Protein AF-A0A8E2KWC2-F1 (afdb_monomer_lite)

Radius of gyration: 23.65 Å; chains: 1; bounding box: 40×64×62 Å

Structure (mmCIF, N/CA/C/O backbone):
data_AF-A0A8E2KWC2-F1
#
_entry.id   AF-A0A8E2KWC2-F1
#
loop_
_atom_site.group_PDB
_atom_site.id
_atom_site.type_symbol
_atom_site.label_atom_id
_atom_site.label_alt_id
_atom_site.label_comp_id
_atom_site.label_asym_id
_atom_site.label_entity_id
_atom_site.label_seq_id
_atom_site.pdbx_PDB_ins_code
_atom_site.Cartn_x
_atom_site.Cartn_y
_atom_site.Cartn_z
_atom_site.occupancy
_atom_site.B_iso_or_equiv
_atom_site.auth_seq_id
_atom_site.auth_comp_id
_atom_site.auth_asym_id
_atom_site.auth_atom_id
_atom_site.pdbx_PDB_model_num
ATOM 1 N N . MET A 1 1 ? 21.855 -8.051 -16.265 1.00 38.56 1 MET A N 1
ATOM 2 C CA . MET A 1 1 ? 20.415 -7.770 -16.079 1.00 38.56 1 MET A CA 1
ATOM 3 C C . MET A 1 1 ? 19.601 -8.682 -16.989 1.00 38.56 1 MET A C 1
ATOM 5 O O . MET A 1 1 ? 19.709 -8.571 -18.204 1.00 38.56 1 MET A O 1
ATOM 9 N N . ARG A 1 2 ? 18.859 -9.649 -16.431 1.00 35.06 2 ARG A N 1
ATOM 10 C CA . ARG A 1 2 ? 17.922 -10.479 -17.209 1.00 35.06 2 ARG A CA 1
ATOM 11 C C . ARG A 1 2 ? 16.660 -9.650 -17.441 1.00 35.06 2 ARG A C 1
ATOM 13 O O . ARG A 1 2 ? 15.820 -9.571 -16.555 1.00 35.06 2 ARG A O 1
ATOM 20 N N . PHE A 1 3 ? 16.538 -9.033 -18.612 1.00 44.75 3 PHE A N 1
ATOM 21 C CA . PHE A 1 3 ? 15.252 -8.518 -19.075 1.00 44.75 3 PHE A CA 1
ATOM 22 C C . PHE A 1 3 ? 14.287 -9.703 -19.138 1.00 44.75 3 PHE A C 1
ATOM 24 O O . PHE A 1 3 ? 14.524 -10.645 -19.902 1.00 44.75 3 PHE A O 1
ATOM 31 N N . LEU A 1 4 ? 13.234 -9.707 -18.315 1.00 54.06 4 LEU A N 1
ATOM 32 C CA . LEU A 1 4 ? 12.139 -10.647 -18.512 1.00 54.06 4 LEU A CA 1
ATOM 33 C C . LEU A 1 4 ? 11.609 -10.399 -19.928 1.00 54.06 4 LEU A C 1
ATOM 35 O O . LEU A 1 4 ? 11.031 -9.353 -20.206 1.00 54.06 4 LEU A O 1
ATOM 39 N N . ARG A 1 5 ? 11.843 -11.343 -20.847 1.00 56.81 5 ARG A N 1
ATOM 40 C CA . ARG A 1 5 ? 11.280 -11.342 -22.207 1.00 56.81 5 ARG A CA 1
ATOM 41 C C . ARG A 1 5 ? 9.787 -11.671 -22.152 1.00 56.81 5 ARG A C 1
ATOM 43 O O . ARG A 1 5 ? 9.321 -12.625 -22.768 1.00 56.81 5 ARG A O 1
ATOM 50 N N . TRP A 1 6 ? 9.039 -10.934 -21.349 1.00 67.00 6 TRP A N 1
ATOM 51 C CA . TRP A 1 6 ? 7.596 -11.048 -21.294 1.00 67.00 6 TRP A CA 1
ATOM 52 C C . TRP A 1 6 ? 7.021 -10.122 -22.353 1.00 67.00 6 TRP A C 1
ATOM 54 O O . TRP A 1 6 ? 7.353 -8.940 -22.417 1.00 67.00 6 TRP A O 1
ATOM 64 N N . SER A 1 7 ? 6.180 -10.673 -23.225 1.00 77.38 7 SER A N 1
ATOM 65 C CA . SER A 1 7 ? 5.387 -9.836 -24.116 1.00 77.38 7 SER A CA 1
ATOM 66 C C . SER A 1 7 ? 4.414 -9.000 -23.278 1.00 77.38 7 SER A C 1
ATOM 68 O O . SER A 1 7 ? 4.008 -9.412 -22.189 1.00 77.38 7 SER A O 1
ATOM 70 N N . GLN A 1 8 ? 3.993 -7.841 -23.789 1.00 77.25 8 GLN A N 1
ATOM 71 C CA . GLN A 1 8 ? 2.999 -7.000 -23.106 1.00 77.25 8 GLN A CA 1
ATOM 72 C C . GLN A 1 8 ? 1.709 -7.775 -22.774 1.00 77.25 8 GLN A C 1
ATOM 74 O O . GLN A 1 8 ? 1.074 -7.502 -21.761 1.00 77.25 8 GLN A O 1
ATOM 79 N N . ALA A 1 9 ? 1.352 -8.775 -23.589 1.00 76.81 9 ALA A N 1
ATOM 80 C CA . ALA A 1 9 ? 0.218 -9.667 -23.353 1.00 76.81 9 ALA A CA 1
ATOM 81 C C . ALA A 1 9 ? 0.424 -10.596 -22.147 1.00 76.81 9 ALA A C 1
ATOM 83 O O . ALA A 1 9 ? -0.482 -10.736 -21.329 1.00 76.81 9 ALA A O 1
ATOM 84 N N . VAL A 1 10 ? 1.615 -11.186 -22.005 1.00 78.19 10 VAL A N 1
ATOM 85 C CA . VAL A 1 10 ? 1.968 -12.007 -20.834 1.00 78.19 10 VAL A CA 1
ATOM 86 C C . VAL A 1 10 ? 1.987 -11.145 -19.576 1.00 78.19 10 VAL A C 1
ATOM 88 O O . VAL A 1 10 ? 1.418 -11.525 -18.560 1.00 78.19 10 VAL A O 1
ATOM 91 N N . LEU A 1 11 ? 2.553 -9.940 -19.666 1.00 74.56 11 LEU A N 1
ATOM 92 C CA . LEU A 1 11 ? 2.583 -8.999 -18.551 1.00 74.56 11 LEU A CA 1
ATOM 93 C C . LEU A 1 11 ? 1.171 -8.568 -18.121 1.00 74.56 11 LEU A C 1
ATOM 95 O O . LEU A 1 11 ? 0.879 -8.521 -16.930 1.00 74.56 11 LEU A O 1
ATOM 99 N N . ALA A 1 12 ? 0.284 -8.296 -19.080 1.00 79.06 12 ALA A N 1
ATOM 100 C CA . ALA A 1 12 ? -1.113 -7.950 -18.822 1.00 79.06 12 ALA A CA 1
ATOM 101 C C . ALA A 1 12 ? -1.874 -9.096 -18.139 1.00 79.06 12 ALA A C 1
ATOM 103 O O . ALA A 1 12 ? -2.626 -8.865 -17.191 1.00 79.06 12 ALA A O 1
ATOM 104 N N . TYR A 1 13 ? -1.643 -10.328 -18.600 1.00 79.50 13 TYR A N 1
ATOM 105 C CA . TYR A 1 13 ? -2.229 -11.532 -18.024 1.00 79.50 13 TYR A CA 1
ATOM 106 C C . TYR A 1 13 ? -1.774 -11.752 -16.574 1.00 79.50 13 TYR A C 1
ATOM 108 O O . TYR A 1 13 ? -2.616 -11.877 -15.684 1.00 79.50 13 TYR A O 1
ATOM 116 N N . GLU A 1 14 ? -0.465 -11.705 -16.316 1.00 73.56 14 GLU A N 1
ATOM 117 C CA . GLU A 1 14 ? 0.114 -11.893 -14.978 1.00 73.56 14 GLU A CA 1
ATOM 118 C C . GLU A 1 14 ? -0.305 -10.784 -14.000 1.00 73.56 14 GLU A C 1
ATOM 120 O O . GLU A 1 14 ? -0.733 -11.052 -12.876 1.00 73.56 14 GLU A O 1
ATOM 125 N N . ALA A 1 15 ? -0.285 -9.522 -14.439 1.00 71.19 15 ALA A N 1
ATOM 126 C CA . ALA A 1 15 ? -0.727 -8.392 -13.622 1.00 71.19 15 ALA A CA 1
ATOM 127 C C . ALA A 1 15 ? -2.260 -8.296 -13.477 1.00 71.19 15 ALA A C 1
ATOM 129 O O . ALA A 1 15 ? -2.750 -7.474 -12.697 1.00 71.19 15 ALA A O 1
ATOM 130 N N . ARG A 1 16 ? -3.028 -9.127 -14.199 1.00 77.19 16 ARG A N 1
ATOM 131 C CA . ARG A 1 16 ? -4.499 -9.076 -14.287 1.00 77.19 16 ARG A CA 1
ATOM 132 C C . ARG A 1 16 ? -5.025 -7.681 -14.635 1.00 77.19 16 ARG A C 1
ATOM 134 O O . ARG A 1 16 ? -6.012 -7.220 -14.063 1.00 77.19 16 ARG A O 1
ATOM 141 N N . VAL A 1 17 ? -4.362 -7.007 -15.570 1.00 76.19 17 VAL A N 1
ATOM 142 C CA . VAL A 1 17 ? -4.767 -5.688 -16.069 1.00 76.19 17 VAL A CA 1
ATOM 143 C C . VAL A 1 17 ? -5.041 -5.745 -17.570 1.00 76.19 17 VAL A C 1
ATOM 145 O O . VAL A 1 17 ? -4.448 -6.556 -18.278 1.00 76.19 17 VAL A O 1
ATOM 148 N N . PRO A 1 18 ? -5.926 -4.886 -18.102 1.00 82.56 18 PRO A N 1
ATOM 149 C CA . PRO A 1 18 ? -6.161 -4.823 -19.540 1.00 82.56 18 PRO A CA 1
ATOM 150 C C . PRO A 1 18 ? -4.872 -4.527 -20.321 1.00 82.56 18 PRO A C 1
ATOM 152 O O . PRO A 1 18 ? -4.111 -3.647 -19.932 1.00 82.56 18 PRO A O 1
ATOM 155 N N . LEU A 1 19 ? -4.664 -5.161 -21.480 1.00 82.62 19 LEU A N 1
ATOM 156 C CA . LEU A 1 19 ? -3.482 -4.925 -22.329 1.00 82.62 19 LEU A CA 1
ATOM 157 C C . LEU A 1 19 ? -3.256 -3.435 -22.645 1.00 82.62 19 LEU A C 1
ATOM 159 O O . LEU A 1 19 ? -2.126 -2.962 -22.605 1.00 82.62 19 LEU A O 1
ATOM 163 N N . ARG A 1 20 ? -4.338 -2.667 -22.850 1.00 82.75 20 ARG A N 1
ATOM 164 C CA . ARG A 1 20 ? -4.279 -1.208 -23.063 1.00 82.75 20 ARG A CA 1
ATOM 165 C C . ARG A 1 20 ? -3.559 -0.453 -21.940 1.00 82.75 20 ARG A C 1
ATOM 167 O O . ARG A 1 20 ? -2.957 0.582 -22.199 1.00 82.75 20 ARG A O 1
ATOM 174 N N . VAL A 1 21 ? -3.638 -0.952 -20.705 1.00 75.44 21 VAL A N 1
ATOM 175 C CA . VAL A 1 21 ? -2.968 -0.371 -19.536 1.00 75.44 21 VAL A CA 1
ATOM 176 C C . VAL A 1 21 ? -1.468 -0.591 -19.652 1.00 75.44 21 VAL A C 1
ATOM 178 O O . VAL A 1 21 ? -0.710 0.364 -19.541 1.00 75.44 21 VAL A O 1
ATOM 181 N N . VAL A 1 22 ? -1.048 -1.821 -19.952 1.00 78.25 22 VAL A N 1
ATOM 182 C CA . VAL A 1 22 ? 0.366 -2.161 -20.158 1.00 78.25 22 VAL A CA 1
ATOM 183 C C . VAL A 1 22 ? 0.958 -1.382 -21.329 1.00 78.25 22 VAL A C 1
ATOM 185 O O . VAL A 1 22 ? 2.045 -0.827 -21.212 1.00 78.25 22 VAL A O 1
ATOM 188 N N . SER A 1 23 ? 0.231 -1.279 -22.443 1.00 79.94 23 SER A N 1
ATOM 189 C CA . SER A 1 23 ? 0.672 -0.491 -23.596 1.00 79.94 23 SER A CA 1
ATOM 190 C C . SER A 1 23 ? 0.745 1.009 -23.285 1.00 79.94 23 SER A C 1
ATOM 192 O O . SER A 1 23 ? 1.627 1.688 -23.801 1.00 79.94 23 SER A O 1
ATOM 194 N N . SER A 1 24 ? -0.137 1.526 -22.421 1.00 77.44 24 SER A N 1
ATOM 195 C CA . SER A 1 24 ? -0.083 2.923 -21.967 1.00 77.44 24 SER A CA 1
ATOM 196 C C . SER A 1 24 ? 1.124 3.168 -21.060 1.00 77.44 24 SER A C 1
ATOM 198 O O . SER A 1 24 ? 1.855 4.126 -21.296 1.00 77.44 24 SER A O 1
ATOM 200 N N . LEU A 1 25 ? 1.394 2.265 -20.109 1.00 75.69 25 LEU A N 1
ATOM 201 C CA . LEU A 1 25 ? 2.585 2.310 -19.251 1.00 75.69 25 LEU A CA 1
ATOM 202 C C . LEU A 1 25 ? 3.877 2.268 -20.078 1.00 75.69 25 LEU A C 1
ATOM 204 O O . LEU A 1 25 ? 4.758 3.096 -19.879 1.00 75.69 25 LEU A O 1
ATOM 208 N N . ALA A 1 26 ? 3.959 1.377 -21.070 1.00 75.50 26 ALA A N 1
ATOM 209 C CA . ALA A 1 26 ? 5.101 1.300 -21.984 1.00 75.50 26 ALA A CA 1
ATOM 210 C C . ALA A 1 26 ? 5.291 2.578 -22.825 1.00 75.50 26 ALA A C 1
ATOM 212 O O . ALA A 1 26 ? 6.402 2.877 -23.251 1.00 75.50 26 ALA A O 1
ATOM 213 N N . ALA A 1 27 ? 4.215 3.332 -23.057 1.00 77.19 27 ALA A N 1
ATOM 214 C CA . ALA A 1 27 ? 4.241 4.626 -23.731 1.00 77.19 27 ALA A CA 1
ATOM 215 C C . ALA A 1 27 ? 4.465 5.812 -22.767 1.00 77.19 27 ALA A C 1
ATOM 217 O O . ALA A 1 27 ? 4.314 6.960 -23.186 1.00 77.19 27 ALA A O 1
ATOM 218 N N . GLY A 1 28 ? 4.761 5.558 -21.485 1.00 68.81 28 GLY A N 1
ATOM 219 C CA . GLY A 1 28 ? 4.940 6.588 -20.455 1.00 68.81 28 GLY A CA 1
ATOM 220 C C . GLY A 1 28 ? 3.645 7.301 -20.050 1.00 68.81 28 GLY A C 1
ATOM 221 O O . GLY A 1 28 ? 3.685 8.378 -19.460 1.00 68.81 28 GLY A O 1
ATOM 222 N N . LYS A 1 29 ? 2.479 6.738 -20.388 1.00 72.75 29 LYS A N 1
ATOM 223 C CA . LYS A 1 29 ? 1.164 7.309 -20.084 1.00 72.75 29 LYS A CA 1
ATOM 224 C C . LYS A 1 29 ? 0.529 6.577 -18.915 1.00 72.75 29 LYS A C 1
ATOM 226 O O . LYS A 1 29 ? 0.243 5.382 -18.987 1.00 72.75 29 LYS A O 1
ATOM 231 N N . LEU A 1 30 ? 0.245 7.334 -17.865 1.00 67.31 30 LEU A N 1
ATOM 232 C CA . LEU A 1 30 ? -0.380 6.849 -16.647 1.00 67.31 30 LEU A CA 1
ATOM 233 C C . LEU A 1 30 ? -1.867 7.204 -16.635 1.00 67.31 30 LEU A C 1
ATOM 235 O O . LEU A 1 30 ? -2.210 8.384 -16.561 1.00 67.31 30 LEU A O 1
ATOM 239 N N . PRO A 1 31 ? -2.774 6.216 -16.746 1.00 66.75 31 PRO A N 1
ATOM 240 C CA . PRO A 1 31 ? -4.192 6.482 -16.587 1.00 66.75 31 PRO A CA 1
ATOM 241 C C . PRO A 1 31 ? -4.458 6.984 -15.158 1.00 66.75 31 PRO A C 1
ATOM 243 O O . PRO A 1 31 ? -3.956 6.380 -14.211 1.00 66.75 31 PRO A O 1
ATOM 246 N N . PRO A 1 32 ? -5.289 8.021 -14.969 1.00 63.41 32 PRO A N 1
ATOM 247 C CA . PRO A 1 32 ? -5.547 8.606 -13.648 1.00 63.41 32 PRO A CA 1
ATOM 248 C C . PRO A 1 32 ? -6.268 7.654 -12.678 1.00 63.41 32 PRO A C 1
ATOM 250 O O . PRO A 1 32 ? -6.286 7.885 -11.478 1.00 63.41 32 PRO A O 1
ATOM 253 N N . PHE A 1 33 ? -6.864 6.577 -13.193 1.00 62.25 33 PHE A N 1
ATOM 254 C CA . PHE A 1 33 ? -7.560 5.545 -12.420 1.00 62.25 33 PHE A CA 1
ATOM 255 C C . PHE A 1 33 ? -6.690 4.311 -12.133 1.00 62.25 33 PHE A C 1
ATOM 257 O O . PHE A 1 33 ? -7.205 3.303 -11.649 1.00 62.25 33 PHE A O 1
ATOM 264 N N . LEU A 1 34 ? -5.405 4.333 -12.502 1.00 66.62 34 LEU A N 1
ATOM 265 C CA . LEU A 1 34 ? -4.533 3.176 -12.371 1.00 66.62 34 LEU A CA 1
ATOM 266 C C . LEU A 1 34 ? -3.738 3.219 -11.068 1.00 66.62 34 LEU A C 1
ATOM 268 O O . LEU A 1 34 ? -2.836 4.038 -10.911 1.00 66.62 34 LEU A O 1
ATOM 272 N N . ASP A 1 35 ? -4.029 2.280 -10.171 1.00 73.69 35 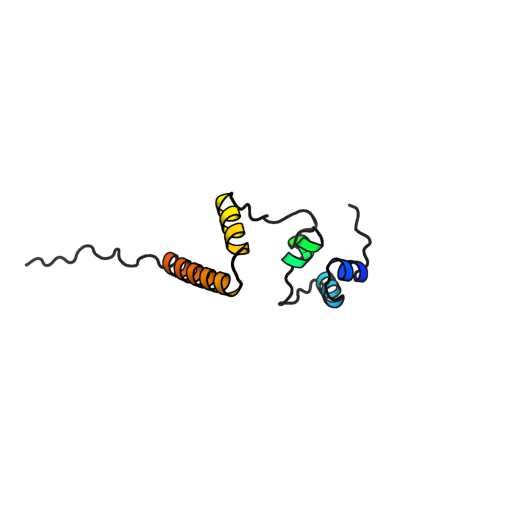ASP A N 1
ATOM 273 C CA . ASP A 1 35 ? -3.213 2.054 -8.982 1.00 73.69 35 ASP A CA 1
ATOM 274 C C . ASP A 1 35 ? -1.915 1.318 -9.367 1.00 73.69 35 ASP A C 1
ATOM 276 O O . ASP A 1 35 ? -1.833 0.086 -9.413 1.00 73.69 35 ASP A O 1
ATOM 280 N N . LEU A 1 36 ? -0.884 2.105 -9.685 1.00 72.50 36 LEU A N 1
ATOM 281 C CA . LEU A 1 36 ? 0.484 1.636 -9.928 1.00 72.50 36 LEU A CA 1
ATOM 282 C C . LEU A 1 36 ? 1.020 0.763 -8.796 1.00 72.50 36 LEU A C 1
ATOM 284 O O . LEU A 1 36 ? 1.824 -0.132 -9.051 1.00 72.50 36 LEU A O 1
ATOM 288 N N . TYR A 1 37 ? 0.597 1.029 -7.562 1.00 73.75 37 TYR A N 1
ATOM 289 C CA . TYR A 1 37 ? 1.077 0.340 -6.377 1.00 73.75 37 TYR A CA 1
ATOM 290 C C . TYR A 1 37 ? 0.569 -1.105 -6.345 1.00 73.75 37 TYR A C 1
ATOM 292 O O . TYR A 1 37 ? 1.319 -2.032 -6.033 1.00 73.75 37 TYR A O 1
ATOM 300 N N . GLU A 1 38 ? -0.687 -1.326 -6.738 1.00 72.12 38 GLU A N 1
ATOM 301 C CA . GLU A 1 38 ? -1.259 -2.670 -6.853 1.00 72.12 38 GLU A CA 1
ATOM 302 C C . GLU A 1 38 ? -0.573 -3.489 -7.963 1.00 72.12 38 GLU A C 1
ATOM 304 O O . GLU A 1 38 ? -0.281 -4.675 -7.781 1.00 72.12 38 GLU A O 1
ATOM 309 N N . ILE A 1 39 ? -0.268 -2.857 -9.102 1.00 73.88 39 ILE A N 1
ATOM 310 C CA . ILE A 1 39 ? 0.413 -3.503 -10.238 1.00 73.88 39 ILE A CA 1
ATOM 311 C C . ILE A 1 39 ? 1.861 -3.848 -9.881 1.00 73.88 39 ILE A C 1
ATOM 313 O O . ILE A 1 39 ? 2.289 -4.982 -10.098 1.00 73.88 39 ILE A O 1
ATOM 317 N N . ALA A 1 40 ? 2.586 -2.901 -9.286 1.00 76.56 40 ALA A N 1
ATOM 318 C CA . ALA A 1 40 ? 3.939 -3.078 -8.763 1.00 76.56 40 ALA A CA 1
ATOM 319 C C . ALA A 1 40 ? 4.017 -4.286 -7.819 1.00 76.56 40 ALA A C 1
ATOM 321 O O . ALA A 1 40 ? 4.829 -5.193 -8.015 1.00 76.56 40 ALA A O 1
ATOM 322 N N . ARG A 1 41 ? 3.077 -4.374 -6.868 1.00 72.81 41 ARG A N 1
ATOM 323 C CA . ARG A 1 41 ? 2.986 -5.486 -5.913 1.00 72.81 41 ARG A CA 1
ATOM 324 C C . ARG A 1 41 ? 2.769 -6.837 -6.595 1.00 72.81 41 ARG A C 1
ATOM 326 O O . ARG A 1 41 ? 3.425 -7.810 -6.231 1.00 72.81 41 ARG A O 1
ATOM 333 N N . LYS A 1 42 ? 1.869 -6.917 -7.581 1.00 70.25 42 LYS A N 1
ATOM 334 C CA . LYS A 1 42 ? 1.608 -8.162 -8.332 1.00 70.25 42 LYS A CA 1
ATOM 335 C C . LYS A 1 42 ? 2.822 -8.606 -9.144 1.00 70.25 42 LYS A C 1
ATOM 337 O O . LYS A 1 42 ? 3.120 -9.795 -9.195 1.00 70.25 42 LYS A O 1
ATOM 342 N N . LEU A 1 43 ? 3.528 -7.651 -9.741 1.00 72.69 43 LEU A N 1
ATOM 343 C CA . LEU A 1 43 ? 4.710 -7.897 -10.562 1.00 72.69 43 LEU A CA 1
ATOM 344 C C . LEU A 1 43 ? 6.000 -8.061 -9.748 1.00 72.69 43 LEU A C 1
ATOM 346 O O . LEU A 1 43 ? 7.028 -8.400 -10.327 1.00 72.69 43 LEU A O 1
ATOM 350 N N . LYS A 1 44 ? 5.944 -7.867 -8.422 1.00 71.44 44 LYS A N 1
ATOM 351 C CA . LYS A 1 44 ? 7.105 -7.875 -7.517 1.00 71.44 44 LYS A CA 1
ATOM 352 C C . LYS A 1 44 ? 8.216 -6.930 -7.991 1.00 71.44 44 LYS A C 1
ATOM 354 O O . LYS A 1 44 ? 9.395 -7.272 -7.934 1.00 71.44 44 LYS A O 1
ATOM 359 N N . VAL A 1 45 ? 7.820 -5.759 -8.483 1.00 76.19 45 VAL A N 1
ATOM 360 C CA . VAL A 1 45 ? 8.721 -4.671 -8.882 1.00 76.19 45 VAL A CA 1
ATOM 361 C C . VAL A 1 45 ? 8.296 -3.382 -8.193 1.00 76.19 45 VAL A C 1
ATOM 363 O O . VAL A 1 45 ? 7.158 -3.270 -7.742 1.00 76.19 45 VAL A O 1
ATOM 366 N N . SER A 1 46 ? 9.175 -2.390 -8.119 1.00 75.75 46 SER A N 1
ATOM 367 C CA . SER A 1 46 ? 8.837 -1.101 -7.527 1.00 75.75 46 SER A CA 1
ATOM 368 C C . SER A 1 46 ? 7.877 -0.300 -8.416 1.00 75.75 46 SER A C 1
ATOM 370 O O . SER A 1 46 ? 7.910 -0.355 -9.647 1.00 75.75 46 SER A O 1
ATOM 372 N N . HIS A 1 47 ? 7.004 0.492 -7.790 1.00 77.38 47 HIS A N 1
ATOM 373 C CA . HIS A 1 47 ? 6.124 1.408 -8.524 1.00 77.38 47 HIS A CA 1
ATOM 374 C C . HIS A 1 47 ? 6.928 2.481 -9.274 1.00 77.38 47 HIS A C 1
ATOM 376 O O . HIS A 1 47 ? 6.513 2.927 -10.338 1.00 77.38 47 HIS A O 1
ATOM 382 N N . GLN A 1 48 ? 8.098 2.857 -8.749 1.00 73.81 48 GLN A N 1
ATOM 383 C CA . GLN A 1 48 ? 9.011 3.790 -9.400 1.00 73.81 48 GLN A CA 1
ATOM 384 C C . GLN A 1 48 ? 9.619 3.217 -10.674 1.00 73.81 48 GLN A C 1
ATOM 386 O O . GLN A 1 48 ? 9.743 3.941 -11.659 1.00 73.81 48 GLN A O 1
ATOM 391 N N . TYR A 1 49 ? 9.933 1.920 -10.675 1.00 75.75 49 TYR A N 1
ATOM 392 C CA . TYR A 1 49 ? 10.381 1.214 -11.868 1.00 75.75 49 TYR A CA 1
ATOM 393 C C . TYR A 1 49 ? 9.291 1.211 -12.943 1.00 75.75 49 TYR A C 1
ATOM 395 O O . TYR A 1 49 ? 9.547 1.540 -14.098 1.00 75.75 49 TYR A O 1
ATOM 403 N N . LEU A 1 50 ? 8.037 0.943 -12.558 1.00 75.06 50 LEU A N 1
ATOM 404 C CA . LEU A 1 50 ? 6.900 1.027 -13.485 1.00 75.06 50 LEU A CA 1
ATOM 405 C C . LEU A 1 50 ? 6.610 2.453 -13.976 1.00 75.06 50 LEU A C 1
ATOM 407 O O . LEU A 1 50 ? 6.081 2.620 -15.072 1.00 75.06 50 LEU A O 1
ATOM 411 N N . ALA A 1 51 ? 6.942 3.469 -13.180 1.00 73.81 51 ALA A N 1
ATOM 412 C CA . ALA A 1 51 ? 6.802 4.876 -13.541 1.00 73.81 51 ALA A CA 1
ATOM 413 C C . ALA A 1 51 ? 7.996 5.422 -14.351 1.00 73.81 51 ALA A C 1
ATOM 415 O O . ALA A 1 51 ? 7.965 6.585 -14.748 1.00 73.81 51 ALA A O 1
ATOM 416 N N . GLY A 1 52 ? 9.041 4.619 -14.589 1.00 72.44 52 GLY A N 1
ATOM 417 C CA . GLY A 1 52 ? 10.262 5.054 -15.276 1.00 72.44 52 GLY A CA 1
ATOM 418 C C . GLY A 1 52 ? 11.104 6.058 -14.480 1.00 72.44 52 GLY A C 1
ATOM 419 O O . GLY A 1 52 ? 11.918 6.768 -15.060 1.00 72.44 52 GLY A O 1
ATOM 420 N N . LEU A 1 53 ? 10.892 6.147 -13.163 1.00 75.69 53 LEU A N 1
ATOM 421 C CA . LEU A 1 53 ? 11.662 7.008 -12.256 1.00 75.69 53 LEU A CA 1
ATOM 422 C C . LEU A 1 53 ? 12.970 6.346 -11.802 1.00 75.69 53 LEU A C 1
ATOM 424 O O . LEU A 1 53 ? 13.880 7.031 -11.340 1.00 75.69 53 LEU A O 1
ATOM 428 N N . THR A 1 54 ? 13.055 5.022 -11.925 1.00 74.94 54 THR A N 1
ATOM 429 C CA . THR A 1 54 ? 14.262 4.234 -11.674 1.00 74.94 54 THR A CA 1
ATOM 430 C C . THR A 1 54 ? 14.368 3.078 -12.665 1.00 74.94 54 THR A C 1
ATOM 432 O O . THR A 1 54 ? 13.355 2.528 -13.097 1.00 74.94 54 THR A O 1
ATOM 435 N N . ASP A 1 55 ? 15.600 2.687 -12.987 1.00 76.25 55 ASP A N 1
ATOM 436 C CA . ASP A 1 55 ? 15.918 1.496 -13.779 1.00 76.25 55 ASP A CA 1
ATOM 437 C C . ASP A 1 55 ? 16.046 0.223 -12.920 1.00 76.25 55 ASP A C 1
ATOM 439 O O . ASP A 1 55 ? 16.174 -0.881 -13.459 1.00 76.25 55 ASP A O 1
ATOM 443 N N . ASP A 1 56 ? 16.013 0.349 -11.589 1.00 73.50 56 ASP A N 1
ATOM 444 C CA . ASP A 1 56 ? 16.110 -0.777 -10.664 1.00 73.50 56 ASP A CA 1
ATOM 445 C C . ASP A 1 56 ? 14.708 -1.283 -10.254 1.00 73.50 56 ASP A C 1
ATOM 447 O O . ASP A 1 56 ? 14.000 -0.622 -9.484 1.00 73.50 56 ASP A O 1
ATOM 451 N N . PRO A 1 57 ? 14.292 -2.482 -10.719 1.00 70.31 57 PRO A N 1
ATOM 452 C CA . PRO A 1 57 ? 12.985 -3.052 -10.400 1.00 70.31 57 PRO A CA 1
ATOM 453 C C . PRO A 1 57 ? 12.828 -3.410 -8.924 1.00 70.31 57 PRO A C 1
ATOM 455 O O . PRO A 1 57 ? 11.702 -3.570 -8.464 1.00 70.31 57 PRO A O 1
ATOM 458 N N . SER A 1 58 ? 13.927 -3.553 -8.185 1.00 70.69 58 SER A N 1
ATOM 459 C CA . SER A 1 58 ? 13.934 -3.902 -6.764 1.00 70.69 58 SER A CA 1
ATOM 460 C C . SER A 1 58 ? 14.028 -2.694 -5.839 1.00 70.69 58 SER A C 1
ATOM 462 O O . SER A 1 58 ? 13.919 -2.849 -4.624 1.00 70.69 58 SER A O 1
ATOM 464 N N . GLN A 1 59 ? 14.190 -1.492 -6.396 1.00 67.75 59 GLN A N 1
ATOM 465 C CA . GLN A 1 59 ? 14.315 -0.267 -5.623 1.00 67.75 59 GLN A CA 1
ATOM 466 C C . GLN A 1 59 ? 12.939 0.153 -5.093 1.00 67.75 59 GLN A C 1
ATOM 468 O O . GLN A 1 59 ? 12.253 1.007 -5.654 1.00 67.75 59 GLN A O 1
ATOM 473 N N . GLU A 1 60 ? 12.486 -0.513 -4.032 1.00 60.25 60 GLU A N 1
ATOM 474 C CA . GLU A 1 60 ? 11.337 -0.084 -3.245 1.00 60.25 60 GLU A CA 1
ATOM 475 C C . GLU A 1 60 ? 11.643 1.287 -2.646 1.00 60.25 60 GLU A C 1
ATOM 477 O O . GLU A 1 60 ? 12.444 1.425 -1.722 1.00 60.25 60 GLU A O 1
ATOM 482 N N . VAL A 1 61 ? 10.985 2.324 -3.161 1.00 53.34 61 VAL A N 1
ATOM 483 C CA . VAL A 1 61 ? 10.93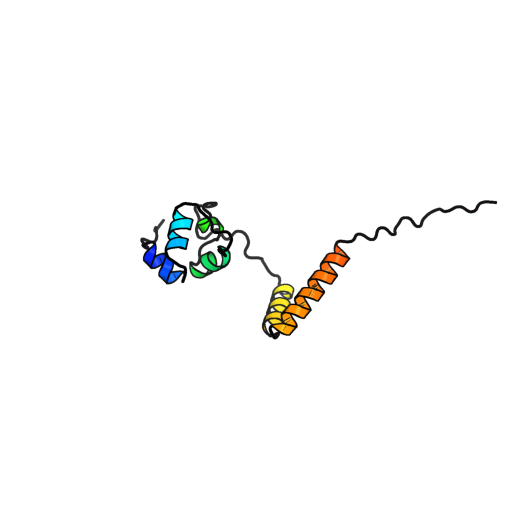6 3.594 -2.448 1.00 53.34 61 VAL A CA 1
ATOM 484 C C . VAL A 1 61 ? 9.909 3.465 -1.342 1.00 53.34 61 VAL A C 1
ATOM 486 O O . VAL A 1 61 ? 8.703 3.462 -1.582 1.00 53.34 61 VAL A O 1
ATOM 489 N N . PHE A 1 62 ? 10.476 3.280 -0.151 1.00 49.38 62 PHE A N 1
ATOM 490 C CA . PHE A 1 62 ? 9.844 3.135 1.148 1.00 49.38 62 PHE A CA 1
ATOM 491 C C . PHE A 1 62 ? 8.776 2.040 1.165 1.00 49.38 62 PHE A C 1
ATOM 493 O O . PHE A 1 62 ? 7.578 2.292 1.022 1.00 49.38 62 PHE A O 1
ATOM 500 N N . ALA A 1 63 ? 9.203 0.808 1.464 1.00 52.16 63 ALA A N 1
ATOM 501 C CA . ALA A 1 63 ? 8.383 0.004 2.357 1.00 52.16 63 ALA A CA 1
ATOM 502 C C . ALA A 1 63 ? 8.078 0.914 3.553 1.00 52.16 63 ALA A C 1
ATOM 504 O O . ALA A 1 63 ? 9.009 1.386 4.208 1.00 52.16 63 ALA A O 1
ATOM 505 N N . LEU A 1 64 ? 6.806 1.263 3.760 1.00 55.09 64 LEU A N 1
ATOM 506 C CA . LEU A 1 64 ? 6.394 1.894 5.006 1.00 55.09 64 LEU A CA 1
ATOM 507 C C . LEU A 1 64 ? 6.860 0.935 6.097 1.00 55.09 64 LEU A C 1
ATOM 509 O O . LEU A 1 64 ? 6.335 -0.173 6.223 1.00 55.09 64 LEU A O 1
ATOM 513 N N . VAL A 1 65 ? 7.944 1.309 6.777 1.00 58.72 65 VAL A N 1
ATOM 514 C CA . VAL A 1 65 ? 8.460 0.558 7.911 1.00 58.72 65 VAL A CA 1
ATOM 515 C C . VAL A 1 65 ? 7.480 0.856 9.024 1.00 58.72 65 VAL A C 1
ATOM 517 O O . VAL A 1 65 ? 7.644 1.814 9.770 1.00 58.72 65 VAL A O 1
ATOM 520 N N . TYR A 1 66 ? 6.401 0.084 9.040 1.00 73.81 66 TYR A N 1
ATOM 521 C CA . TYR A 1 66 ? 5.460 0.080 10.137 1.00 73.81 66 TYR A CA 1
ATOM 522 C C . TYR A 1 66 ? 6.188 -0.483 11.343 1.00 73.81 66 TYR A C 1
ATOM 524 O O . TYR A 1 66 ? 6.819 -1.547 11.264 1.00 73.81 66 TYR A O 1
ATOM 532 N N . ASP A 1 67 ? 6.116 0.235 12.452 1.00 78.94 67 ASP A N 1
ATOM 533 C CA . ASP A 1 67 ? 6.522 -0.344 13.713 1.00 78.94 67 ASP A CA 1
ATOM 534 C C . ASP A 1 67 ? 5.519 -1.431 14.141 1.00 78.94 67 ASP A C 1
ATOM 536 O O . ASP A 1 67 ? 4.528 -1.748 13.469 1.00 78.94 67 ASP A O 1
ATOM 540 N N . ARG A 1 68 ? 5.814 -2.084 15.263 1.00 75.19 68 ARG A N 1
ATOM 541 C CA . ARG A 1 68 ? 4.952 -3.146 15.777 1.00 75.19 68 ARG A CA 1
ATOM 542 C C . ARG A 1 68 ? 3.544 -2.631 16.100 1.00 75.19 68 ARG A C 1
ATOM 544 O O . ARG A 1 68 ? 2.583 -3.376 15.914 1.00 75.19 68 ARG A O 1
ATOM 551 N N . GLU A 1 69 ? 3.428 -1.403 16.589 1.00 80.25 69 GLU A N 1
ATOM 552 C CA . GLU A 1 69 ? 2.157 -0.823 17.020 1.00 80.25 69 GLU A CA 1
ATOM 553 C C . GLU A 1 69 ? 1.257 -0.545 15.810 1.00 80.25 69 GLU A C 1
ATOM 555 O O . GLU A 1 69 ? 0.082 -0.926 15.813 1.00 80.25 69 GLU A O 1
ATOM 560 N N . ASP A 1 70 ? 1.830 -0.015 14.731 1.00 84.69 70 ASP A N 1
ATOM 561 C CA . ASP A 1 70 ? 1.159 0.193 13.449 1.00 84.69 70 ASP A CA 1
ATOM 562 C C . ASP A 1 70 ? 0.663 -1.123 12.837 1.00 84.69 70 ASP A C 1
ATOM 564 O O . ASP A 1 70 ? -0.471 -1.216 12.355 1.00 84.69 70 ASP A O 1
ATOM 568 N N . LEU A 1 71 ? 1.486 -2.176 12.878 1.00 81.75 71 LEU A N 1
ATOM 569 C CA . LEU A 1 71 ? 1.099 -3.496 12.373 1.00 81.75 71 LEU A CA 1
ATOM 570 C C . LEU A 1 71 ? -0.047 -4.108 13.187 1.00 81.75 71 LEU A C 1
ATOM 572 O O . LEU A 1 71 ? -0.983 -4.667 12.608 1.00 81.75 71 LEU A O 1
ATOM 576 N N . GLU A 1 72 ? -0.008 -3.986 14.515 1.00 85.19 72 GLU A N 1
ATOM 577 C CA . GLU A 1 72 ? -1.087 -4.450 15.393 1.00 85.19 72 GLU A CA 1
ATOM 578 C C . GLU A 1 72 ? -2.387 -3.662 15.159 1.00 85.19 72 GLU A C 1
ATOM 580 O O . GLU A 1 72 ? -3.480 -4.238 15.192 1.00 85.19 72 GLU A O 1
ATOM 585 N N . LEU A 1 73 ? -2.297 -2.358 14.887 1.00 88.56 73 LEU A N 1
ATOM 586 C CA . LEU A 1 73 ? -3.448 -1.529 14.535 1.00 88.56 73 LEU A CA 1
ATOM 587 C C . LEU A 1 73 ? -4.058 -1.951 13.191 1.00 88.56 73 LEU A C 1
ATOM 589 O O . LEU A 1 73 ? -5.275 -2.142 13.095 1.00 88.56 73 LEU A O 1
ATOM 593 N N . LEU A 1 74 ? -3.227 -2.147 12.167 1.00 89.31 74 LEU A N 1
ATOM 594 C CA . LEU A 1 74 ? -3.666 -2.603 10.848 1.00 89.31 74 LEU A CA 1
ATOM 595 C C . LEU A 1 74 ? -4.348 -3.972 10.913 1.00 89.31 74 LEU A C 1
ATOM 597 O O . LEU A 1 74 ? -5.379 -4.174 10.262 1.00 89.31 74 LEU A O 1
ATOM 601 N N . ASP A 1 75 ? -3.824 -4.900 11.718 1.00 89.31 75 ASP A N 1
ATOM 602 C CA . ASP A 1 75 ? -4.435 -6.217 11.890 1.00 89.31 75 ASP A CA 1
ATOM 603 C C . ASP A 1 75 ? -5.822 -6.121 12.544 1.00 89.31 75 ASP A C 1
ATOM 605 O O . ASP A 1 75 ? -6.788 -6.711 12.050 1.00 89.31 75 ASP A O 1
ATOM 609 N N . LYS A 1 76 ? -5.981 -5.283 13.577 1.00 89.81 76 LYS A N 1
ATOM 610 C CA . LYS A 1 76 ? -7.290 -5.020 14.204 1.00 89.81 76 LYS A CA 1
ATOM 611 C C . LYS A 1 76 ? -8.291 -4.447 13.200 1.00 89.81 76 LYS A C 1
ATOM 613 O O . LYS A 1 76 ? -9.416 -4.936 13.108 1.00 89.81 76 LYS A O 1
ATOM 618 N N . ILE A 1 77 ? -7.877 -3.470 12.391 1.00 93.00 77 ILE A N 1
ATOM 619 C CA . ILE A 1 77 ? -8.731 -2.860 11.357 1.00 93.00 77 ILE A CA 1
ATOM 620 C C . ILE A 1 77 ? -9.133 -3.893 10.293 1.00 93.00 77 ILE A C 1
ATOM 622 O O . ILE A 1 77 ? -10.268 -3.880 9.802 1.00 93.00 77 ILE A O 1
ATOM 626 N N . ARG A 1 78 ? -8.247 -4.837 9.949 1.00 89.38 78 ARG A N 1
ATOM 627 C CA . ARG A 1 78 ? -8.533 -5.886 8.959 1.00 89.38 78 ARG A CA 1
ATOM 628 C C . ARG A 1 78 ? -9.657 -6.828 9.394 1.00 89.38 78 ARG A C 1
ATOM 630 O O . ARG A 1 78 ? -10.363 -7.348 8.531 1.00 89.38 78 ARG A O 1
ATOM 637 N N . HIS A 1 79 ? -9.868 -7.019 10.689 1.00 93.44 79 HIS A N 1
ATOM 638 C CA . HIS A 1 79 ? -10.945 -7.869 11.203 1.00 93.44 79 HIS A CA 1
ATOM 639 C C . HIS A 1 79 ? -12.302 -7.155 11.286 1.00 93.44 79 HIS A C 1
ATOM 641 O O . HIS A 1 79 ? -13.330 -7.808 11.454 1.00 93.44 79 HIS A O 1
ATOM 647 N N . LEU A 1 80 ? -12.335 -5.831 11.111 1.00 92.56 80 LEU A N 1
ATOM 648 C CA . LEU A 1 80 ? -13.572 -5.056 11.125 1.00 92.56 80 LEU A CA 1
ATOM 649 C C . LEU A 1 80 ? -14.409 -5.266 9.859 1.00 92.56 80 LEU A C 1
ATOM 651 O O . LEU A 1 80 ? -13.881 -5.432 8.751 1.00 92.56 80 LEU A O 1
ATOM 655 N N . SER A 1 81 ? -15.730 -5.165 10.024 1.00 94.62 81 SER A N 1
ATOM 656 C CA . SER A 1 81 ? -16.677 -5.127 8.913 1.00 94.62 81 SER A CA 1
ATOM 657 C C . SER A 1 81 ? -16.494 -3.857 8.069 1.00 94.62 81 SER A C 1
ATOM 659 O O . SER A 1 81 ? -15.928 -2.856 8.510 1.00 94.62 81 SER A O 1
ATOM 661 N N . LYS A 1 82 ? -17.001 -3.858 6.830 1.00 89.44 82 LYS A N 1
ATOM 662 C CA . LYS A 1 82 ? -16.876 -2.696 5.932 1.00 89.44 82 LYS A CA 1
ATOM 663 C C . LYS A 1 82 ? -17.541 -1.432 6.498 1.00 89.44 82 LYS A C 1
ATOM 665 O O . LYS A 1 82 ? -17.045 -0.336 6.247 1.00 89.44 82 LYS A O 1
ATOM 670 N N . SER A 1 83 ? -18.647 -1.567 7.234 1.00 91.94 83 SER A N 1
ATOM 671 C CA . SER A 1 83 ? -19.306 -0.441 7.909 1.00 91.94 83 SER A CA 1
ATOM 672 C C . SER A 1 83 ? -18.462 0.102 9.057 1.00 91.94 83 SER A C 1
ATOM 674 O O . SER A 1 83 ? -18.326 1.315 9.182 1.00 91.94 83 SER A O 1
ATOM 676 N N . ASP A 1 84 ? -17.835 -0.776 9.836 1.00 92.69 84 ASP A N 1
ATOM 677 C CA . ASP A 1 84 ? -17.039 -0.367 10.995 1.00 92.69 84 ASP A CA 1
ATOM 678 C C . ASP A 1 84 ? -15.735 0.302 10.572 1.00 92.69 84 ASP A C 1
ATOM 680 O O . ASP A 1 84 ? -15.364 1.327 11.137 1.00 92.69 84 ASP A O 1
ATOM 684 N N . ARG A 1 85 ? -15.089 -0.187 9.506 1.00 94.44 85 ARG A N 1
ATOM 685 C CA . ARG A 1 85 ? -13.911 0.480 8.927 1.00 94.44 85 ARG A CA 1
ATOM 686 C C . ARG A 1 85 ? -14.210 1.918 8.508 1.00 94.44 85 ARG A C 1
ATOM 688 O O . ARG A 1 85 ? -13.410 2.797 8.790 1.00 94.44 85 ARG A O 1
ATOM 695 N N . ARG A 1 86 ? -15.378 2.171 7.904 1.00 91.44 86 ARG A N 1
ATOM 696 C CA . ARG A 1 86 ? -15.813 3.533 7.538 1.00 91.44 86 ARG A CA 1
ATOM 697 C C . ARG A 1 86 ? -16.045 4.423 8.755 1.00 91.44 86 ARG A C 1
ATOM 699 O O . ARG A 1 86 ? -15.838 5.627 8.681 1.00 91.44 86 ARG A O 1
ATOM 706 N N . ASN A 1 87 ? -16.512 3.854 9.863 1.00 92.62 87 ASN A N 1
ATOM 707 C CA . ASN A 1 87 ? -16.666 4.611 11.102 1.00 92.62 87 ASN A CA 1
ATOM 708 C C . ASN A 1 87 ? -15.301 4.952 11.709 1.00 92.62 87 ASN A C 1
ATOM 710 O O . ASN A 1 87 ? -15.099 6.091 12.114 1.00 92.62 87 ASN A O 1
ATOM 714 N N . VAL A 1 88 ? -14.359 4.004 11.710 1.00 93.75 88 VAL A N 1
ATOM 715 C CA . VAL A 1 88 ? -12.971 4.240 12.139 1.00 93.75 88 VAL A CA 1
ATOM 716 C C . VAL A 1 88 ? -12.307 5.320 11.285 1.00 93.75 88 VAL A C 1
ATOM 718 O O . VAL A 1 88 ? -11.721 6.241 11.839 1.00 93.75 88 VAL A O 1
ATOM 721 N N . GLU A 1 89 ? -12.467 5.265 9.962 1.00 92.88 89 GLU A N 1
ATOM 722 C CA . GLU A 1 89 ? -11.960 6.275 9.021 1.00 92.88 89 GLU A CA 1
ATOM 723 C C . GLU A 1 89 ? -12.460 7.684 9.377 1.00 92.88 89 GLU A C 1
ATOM 725 O O . GLU A 1 89 ? -11.656 8.584 9.593 1.00 92.88 89 GLU A O 1
ATOM 730 N N . ARG A 1 90 ? -13.771 7.855 9.604 1.00 91.69 90 ARG A N 1
ATOM 731 C CA . ARG A 1 90 ? -14.342 9.149 10.027 1.00 91.69 90 ARG A CA 1
ATOM 732 C C . ARG A 1 90 ? -13.779 9.664 11.350 1.00 91.69 90 ARG A C 1
ATOM 734 O O . ARG A 1 90 ? -13.642 10.871 11.524 1.00 91.69 90 ARG A O 1
ATOM 741 N N . VAL A 1 91 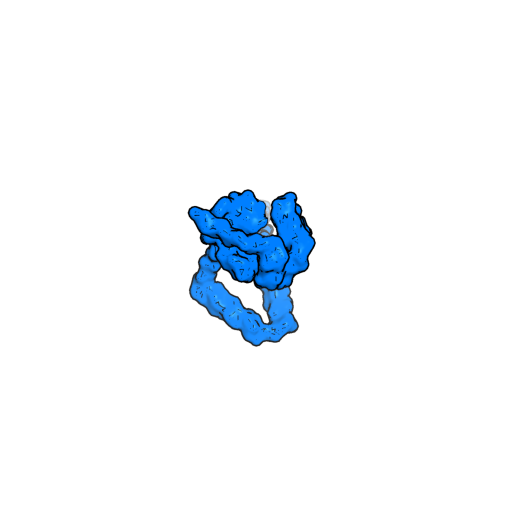? -13.515 8.770 12.304 1.00 91.31 91 VAL A N 1
ATOM 742 C CA . VAL A 1 91 ? -12.930 9.150 13.598 1.00 91.31 91 VAL A CA 1
ATOM 743 C C . VAL A 1 91 ? -11.484 9.599 13.411 1.00 91.31 91 VAL A C 1
ATOM 745 O O . VAL A 1 91 ? -11.105 10.630 13.958 1.00 91.31 91 VAL A O 1
ATOM 748 N N . ILE A 1 92 ? -10.698 8.869 12.615 1.00 91.88 92 ILE A N 1
ATOM 749 C CA . ILE A 1 92 ? -9.321 9.247 12.275 1.00 91.88 92 ILE A CA 1
ATOM 750 C C . ILE A 1 92 ? -9.307 10.620 11.597 1.00 91.88 92 ILE A C 1
ATOM 752 O O . ILE A 1 92 ? -8.551 11.487 12.025 1.00 91.88 92 ILE A O 1
ATOM 756 N N . ASP A 1 93 ? -10.188 10.858 10.624 1.00 88.62 93 ASP A N 1
ATOM 757 C CA . ASP A 1 93 ? -10.296 12.146 9.930 1.00 88.62 93 ASP A CA 1
ATOM 758 C C . ASP A 1 93 ? -10.639 13.292 10.889 1.00 88.62 93 ASP A C 1
ATOM 760 O O . ASP A 1 93 ? -10.031 14.367 10.839 1.00 88.62 93 ASP A O 1
ATOM 764 N N . ALA A 1 94 ? -11.588 13.066 11.803 1.00 89.06 94 ALA A N 1
ATOM 765 C CA . ALA A 1 94 ? -11.973 14.050 12.810 1.00 89.06 94 ALA A CA 1
ATOM 766 C C . ALA A 1 94 ? -10.808 14.375 13.761 1.00 89.06 94 ALA A C 1
ATOM 768 O O . ALA A 1 94 ? -10.550 15.546 14.050 1.00 89.06 94 ALA A O 1
ATOM 769 N N . LEU A 1 95 ? -10.076 13.354 14.214 1.00 86.62 95 LEU A N 1
ATOM 770 C CA . LEU A 1 95 ? -8.914 13.517 15.088 1.00 86.62 95 LEU A CA 1
ATOM 771 C C . LEU A 1 95 ? -7.754 14.214 14.372 1.00 86.62 95 LEU A C 1
ATOM 773 O O . LEU A 1 95 ? -7.157 15.124 14.940 1.00 86.62 95 LEU A O 1
ATOM 777 N N . ALA A 1 96 ? -7.467 13.848 13.123 1.00 85.38 96 ALA A N 1
ATOM 778 C CA . ALA A 1 96 ? -6.416 14.466 12.321 1.00 85.38 96 ALA A CA 1
ATOM 779 C C . ALA A 1 96 ? -6.713 15.949 12.053 1.00 85.38 96 ALA A C 1
ATOM 781 O O . ALA A 1 96 ? -5.837 16.798 12.208 1.00 85.38 96 ALA A O 1
ATOM 782 N N . THR A 1 97 ? -7.969 16.278 11.740 1.00 80.75 97 THR A N 1
ATOM 783 C CA . THR A 1 97 ? -8.414 17.667 11.539 1.00 80.75 97 THR A CA 1
ATOM 784 C C . THR A 1 97 ? -8.328 18.478 12.837 1.00 80.75 97 THR A C 1
ATOM 786 O O . THR A 1 97 ? -7.896 19.633 12.829 1.00 80.75 97 THR A O 1
ATOM 789 N N . SER A 1 98 ? -8.684 17.871 13.974 1.00 76.75 98 SER A N 1
ATOM 790 C CA . SER A 1 98 ? -8.554 18.504 15.290 1.00 76.75 98 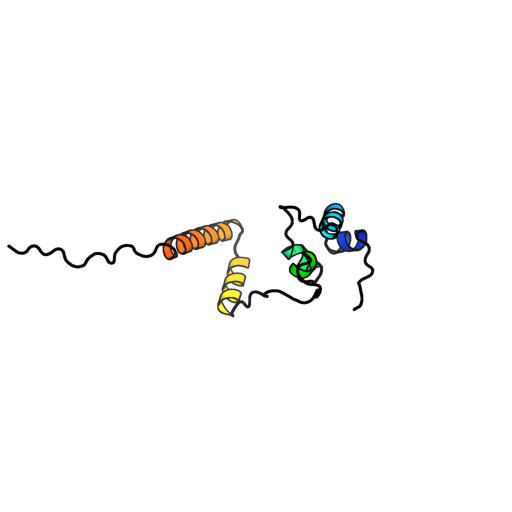SER A CA 1
ATOM 791 C C . SER A 1 98 ? -7.096 18.700 15.712 1.00 76.75 98 SER A C 1
ATOM 793 O O . SER A 1 98 ? -6.790 19.709 16.339 1.00 76.75 98 SER A O 1
ATOM 795 N N . ALA A 1 99 ? -6.204 17.760 15.399 1.00 67.69 99 ALA A N 1
ATOM 796 C CA . ALA A 1 99 ? -4.779 17.852 15.717 1.00 67.69 99 ALA A CA 1
ATOM 797 C C . ALA A 1 99 ? -4.053 18.878 14.832 1.00 67.69 99 ALA A C 1
ATOM 799 O O . ALA A 1 99 ? -3.117 19.532 15.284 1.00 67.69 99 ALA A O 1
ATOM 800 N N . ALA A 1 100 ? -4.515 19.058 13.592 1.00 59.53 100 ALA A N 1
ATOM 801 C CA . ALA A 1 100 ? -4.003 20.061 12.663 1.00 59.53 100 ALA A CA 1
ATOM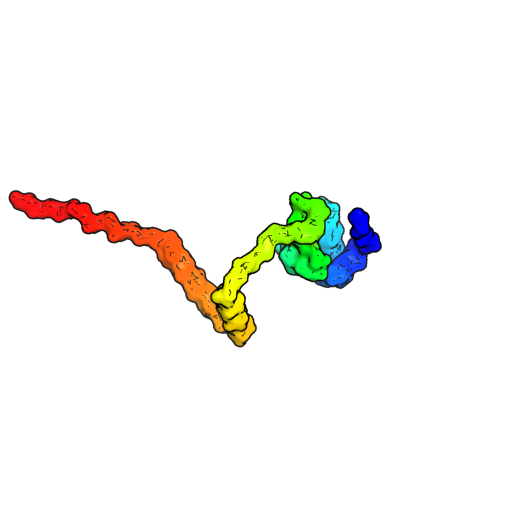 802 C C . ALA A 1 100 ? -4.456 21.495 12.987 1.00 59.53 100 ALA A C 1
ATOM 804 O O . ALA A 1 100 ? -3.952 22.430 12.372 1.00 59.53 100 ALA A O 1
ATOM 805 N N . SER A 1 101 ? -5.388 21.684 13.930 1.00 51.00 101 SER A N 1
ATOM 806 C CA . SER A 1 101 ? -5.767 23.004 14.439 1.00 51.00 101 SER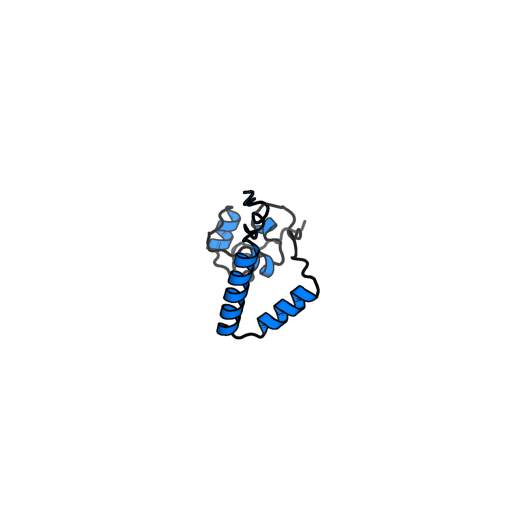 A CA 1
ATOM 807 C C . SER A 1 101 ? -4.844 23.367 15.607 1.00 51.00 101 SER A C 1
ATOM 809 O O . SER A 1 101 ? -5.058 22.875 16.720 1.00 51.00 101 SER A O 1
ATOM 811 N N . PRO A 1 102 ? -3.817 24.218 15.411 1.00 50.00 102 PRO A N 1
ATOM 812 C CA . PRO A 1 102 ? -3.039 24.723 16.529 1.00 50.00 102 PRO A CA 1
ATOM 813 C C . PRO A 1 102 ? -4.011 25.529 17.385 1.00 50.00 102 PRO A C 1
ATOM 815 O O . PRO A 1 102 ? -4.771 26.348 16.864 1.00 50.00 102 PRO A O 1
ATOM 818 N N . ARG A 1 103 ? -4.034 25.281 18.693 1.00 55.22 103 ARG A N 1
ATOM 819 C CA . ARG A 1 103 ? -4.837 26.068 19.629 1.00 55.22 103 ARG A CA 1
ATOM 820 C C . ARG A 1 103 ? -4.443 27.543 19.484 1.00 55.22 103 ARG A C 1
ATOM 822 O O . ARG A 1 103 ? -3.444 27.966 20.048 1.00 55.22 103 ARG A O 1
ATOM 829 N N . LEU A 1 104 ? -5.243 28.336 18.772 1.00 50.75 104 LEU A N 1
ATOM 830 C CA . LEU A 1 104 ? -5.139 29.801 18.700 1.00 50.75 104 LEU A CA 1
ATOM 831 C C . LEU A 1 104 ? -5.572 30.477 20.021 1.00 50.75 104 LEU A C 1
ATOM 833 O O . LEU A 1 104 ? -6.108 31.577 20.011 1.00 50.75 104 LEU A O 1
ATOM 837 N N . ASN A 1 105 ? -5.353 29.820 21.165 1.00 50.59 105 ASN A N 1
ATOM 838 C CA . ASN A 1 105 ? -5.842 30.247 22.477 1.00 50.59 105 ASN A CA 1
ATOM 839 C C . ASN A 1 105 ? -4.706 30.374 23.512 1.00 50.59 105 ASN A C 1
ATOM 841 O O . ASN A 1 105 ? -4.919 30.104 24.688 1.00 50.59 105 ASN A O 1
ATOM 845 N N . GLU A 1 106 ? -3.515 30.807 23.088 1.00 51.31 106 GLU A N 1
ATOM 846 C CA . GLU A 1 106 ? -2.463 31.327 23.985 1.00 51.31 106 GLU A CA 1
ATOM 847 C C . GLU A 1 106 ? -2.287 32.852 23.832 1.00 51.31 106 GLU A C 1
ATOM 849 O O . GLU A 1 106 ? -1.200 33.392 23.982 1.00 51.31 106 GLU A O 1
ATOM 854 N N . ALA A 1 107 ? -3.371 33.576 23.530 1.00 50.31 107 ALA A N 1
ATOM 855 C CA . ALA A 1 107 ? -3.428 35.041 23.622 1.00 50.31 107 ALA A CA 1
ATOM 856 C C . ALA A 1 107 ? -4.344 35.479 24.778 1.00 50.31 107 ALA A C 1
ATOM 858 O O . ALA A 1 107 ? -5.170 36.378 24.646 1.00 50.31 107 ALA A O 1
ATOM 859 N N . GLY A 1 108 ? -4.233 34.777 25.904 1.00 51.25 108 GLY A N 1
ATOM 860 C CA . GLY A 1 108 ? -4.849 35.141 27.172 1.00 51.25 108 GLY A CA 1
ATOM 861 C C . GLY A 1 108 ? -3.783 35.562 28.171 1.00 51.25 108 GLY A C 1
ATOM 862 O O . GLY A 1 108 ? -3.706 34.956 29.228 1.00 51.25 108 GLY A O 1
ATOM 863 N N . ASP A 1 109 ? -2.954 36.548 27.831 1.00 55.25 109 ASP A N 1
ATOM 864 C CA . ASP A 1 109 ? -2.088 37.205 28.809 1.00 55.25 109 ASP A CA 1
ATOM 865 C C . ASP A 1 109 ? -2.094 38.722 28.578 1.00 55.25 109 ASP A C 1
ATOM 867 O O . ASP A 1 109 ? -1.867 39.206 27.470 1.00 55.25 109 ASP A O 1
ATOM 871 N N . ASN A 1 110 ? -2.375 39.444 29.664 1.00 53.50 110 ASN A N 1
ATOM 872 C CA . ASN A 1 110 ? -2.456 40.899 29.828 1.00 53.50 110 ASN A CA 1
ATOM 873 C C . ASN A 1 110 ? -3.639 41.641 29.186 1.00 53.50 110 ASN A C 1
ATOM 875 O O . ASN A 1 110 ? -3.490 42.385 28.218 1.00 53.50 110 ASN A O 1
ATOM 879 N N . PHE A 1 111 ? -4.795 41.585 29.856 1.00 54.72 111 PHE A N 1
ATOM 880 C CA . PHE A 1 111 ? -5.684 42.749 29.916 1.00 54.72 111 PHE A CA 1
ATOM 881 C C . PHE A 1 111 ? -5.610 43.354 31.325 1.00 54.72 111 PHE A C 1
ATOM 883 O O . PHE A 1 111 ? -6.215 42.848 32.271 1.00 54.72 111 PHE A O 1
ATOM 890 N N . ASP A 1 112 ? -4.794 44.399 31.453 1.00 62.75 112 ASP A N 1
ATOM 891 C CA . ASP A 1 112 ? -4.644 45.215 32.655 1.00 62.75 112 ASP A CA 1
ATOM 892 C C . ASP A 1 112 ? -5.881 46.118 32.821 1.00 62.75 112 ASP A C 1
ATOM 894 O O . ASP A 1 112 ? -6.188 46.933 31.952 1.00 62.75 112 ASP A O 1
ATOM 898 N N . TRP A 1 113 ? -6.609 45.954 33.930 1.00 57.22 113 TRP A N 1
ATOM 899 C CA . TRP A 1 113 ? -7.715 46.829 34.348 1.00 57.22 113 TRP A CA 1
ATOM 900 C C . TRP A 1 113 ? -7.262 47.799 35.452 1.00 57.22 113 TRP A C 1
ATOM 902 O O . TRP A 1 113 ? -7.977 48.022 36.435 1.00 57.22 113 TRP A O 1
ATOM 912 N N . GLY A 1 114 ? -6.057 48.355 35.315 1.00 61.25 114 GLY A N 1
ATOM 913 C CA . GLY A 1 114 ? -5.528 49.400 36.184 1.00 61.25 114 GLY A CA 1
ATOM 914 C C . GLY A 1 114 ? -6.445 50.625 36.236 1.00 61.25 114 GLY A C 1
ATOM 915 O O . GLY A 1 114 ? -6.654 51.304 35.231 1.00 61.25 114 GLY A O 1
ATOM 916 N N . ARG A 1 115 ? -7.006 50.856 37.428 1.00 49.78 115 ARG A N 1
ATOM 917 C CA . ARG A 1 115 ? -7.697 52.081 37.851 1.00 49.78 115 ARG A CA 1
ATOM 918 C C . ARG A 1 115 ? -6.736 53.248 38.026 1.00 49.78 115 ARG A C 1
ATOM 920 O O . ARG A 1 115 ? -5.594 52.987 38.464 1.00 49.78 115 ARG A O 1
#

pLDDT: mean 72.99, std 13.74, range [35.06, 94.62]

Secondary structure (DSSP, 8-state):
-------HHHHHHHHT--HHHHHHHHTT---TT--HHHHHHHHTS-HHHHTTS-S-TT--S------HHHHHHHHHHHHS-HHHHHHHHHHHHHHHHHHTS-------S------

Foldseek 3Di:
DDDPPQDLVNLCVQLVHDSVCSVCLVVLHHDPPDDLVSSLVSVVFESCCSNVVDVGRNPHPDPPPDDPVSVVVVVVLVPDDPVVVVVVVVVVVVVVVVVVDDPPPPPPDDPDPDD

Sequence (115 aa):
MRFLRWSQAVLAYEARVPLRVVSSLAAGKLPPFLDLYEIARKLKVSHQYLAGLTDDPSQEVFALVYDREDLELLDKIRHLSKSDRRNVERVIDALATSAASPRLNEAGDNFDWGR